Protein AF-A0A8T7JC98-F1 (afdb_monomer)

Radius of gyration: 13.21 Å; Cα contacts (8 Å, |Δi|>4): 56; chains: 1; bounding box: 27×30×29 Å

Sequence (47 aa):
MKNLAAILIADDIKHHITIGGGKAKVQIDSPKHVKIQRGELLRWRIK

Nearest PDB structures (foldseek):
  5hgq-assembly1_B  TM=5.365E-01  e=2.447E+00  Loa loa
  8gdw-assembly1_BBB  TM=4.215E-01  e=2.127E+00  Synechocystis sp. PCC 6803
  5ixa-assembly1_A  TM=5.941E-01  e=3.990E+00  Human herpesvirus 5 strain AD169
  8fm6-assembly1_B  TM=4.315E-01  e=3.721E+00  Synechocystis sp. PCC 6803
  7sza-assembly2_C  TM=4.223E-01  e=3.470E+00  Homo sapiens

Foldseek 3Di:
DDWDDWDDDDPFKTWTWDDDDNDIDIDIGGDPVDDDDDPVVVVV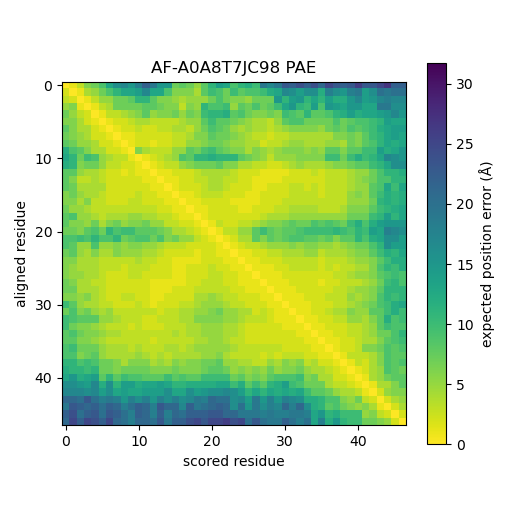VVD

Structure (mmCIF, N/CA/C/O backbone):
data_AF-A0A8T7JC98-F1
#
_entry.id   AF-A0A8T7JC98-F1
#
loop_
_atom_site.group_PDB
_atom_site.id
_atom_site.type_symbol
_atom_site.label_atom_id
_atom_site.label_alt_id
_atom_site.label_comp_id
_atom_site.label_asym_id
_atom_site.label_entity_id
_atom_site.label_seq_id
_atom_site.pdbx_PDB_ins_code
_atom_site.Cartn_x
_atom_site.Cartn_y
_atom_site.Cartn_z
_atom_site.occupancy
_atom_site.B_iso_or_equiv
_atom_site.auth_seq_id
_atom_site.auth_comp_id
_atom_site.auth_asym_id
_atom_site.auth_atom_id
_atom_site.pdbx_PDB_model_num
ATOM 1 N N . MET A 1 1 ? -13.576 -5.062 11.647 1.00 60.28 1 MET A N 1
ATOM 2 C CA . MET A 1 1 ? -12.655 -4.261 10.808 1.00 60.28 1 MET A CA 1
ATOM 3 C C . MET A 1 1 ? -13.200 -4.274 9.393 1.00 60.28 1 MET A C 1
ATOM 5 O O . MET A 1 1 ? -13.533 -5.356 8.930 1.00 60.28 1 MET A O 1
ATOM 9 N N . LYS A 1 2 ? -13.383 -3.115 8.748 1.00 66.44 2 LYS A N 1
ATOM 10 C CA . LYS A 1 2 ? -13.869 -3.050 7.358 1.00 66.44 2 LYS A CA 1
ATOM 11 C C . LYS A 1 2 ? -12.699 -2.666 6.448 1.00 66.44 2 LYS A C 1
ATOM 13 O O . LYS A 1 2 ? -12.031 -1.667 6.716 1.00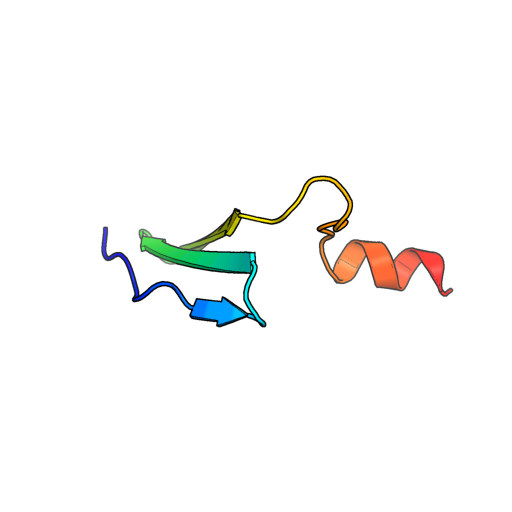 66.44 2 LYS A O 1
ATOM 18 N N . ASN A 1 3 ? -12.452 -3.471 5.417 1.00 72.81 3 ASN A N 1
ATOM 19 C CA . ASN A 1 3 ? -11.488 -3.157 4.365 1.00 72.81 3 ASN A CA 1
ATOM 20 C C . ASN A 1 3 ? -12.216 -2.389 3.266 1.00 72.81 3 ASN A C 1
ATOM 22 O O . ASN A 1 3 ? -13.230 -2.862 2.755 1.00 72.81 3 ASN A O 1
ATOM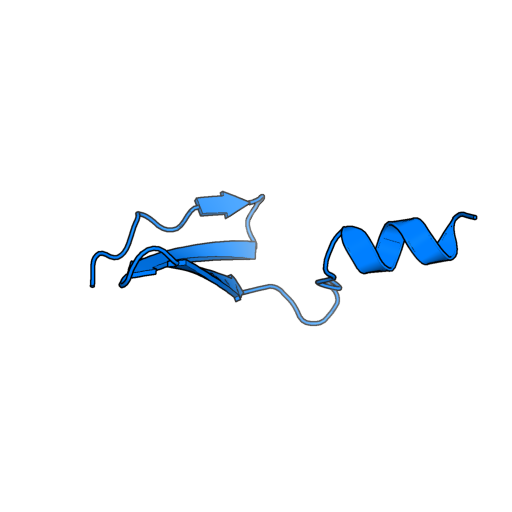 26 N N . LEU A 1 4 ? -11.718 -1.197 2.945 1.00 75.31 4 LEU A N 1
ATOM 27 C CA . LEU A 1 4 ? -12.188 -0.449 1.787 1.00 75.31 4 LEU A CA 1
ATOM 28 C C . LEU A 1 4 ? -11.545 -1.016 0.519 1.00 75.31 4 LEU A C 1
ATOM 30 O O . LEU A 1 4 ? -10.500 -1.671 0.582 1.00 75.31 4 LEU A O 1
ATOM 34 N N . ALA A 1 5 ? -12.182 -0.772 -0.627 1.00 79.06 5 ALA A N 1
ATOM 35 C CA . ALA A 1 5 ? -11.620 -1.136 -1.921 1.00 79.06 5 ALA A CA 1
ATOM 36 C C . ALA A 1 5 ? -10.217 -0.531 -2.068 1.00 79.06 5 ALA A C 1
ATOM 38 O O . ALA A 1 5 ? -9.995 0.633 -1.726 1.00 79.06 5 ALA A O 1
ATOM 39 N N . ALA A 1 6 ? -9.272 -1.342 -2.544 1.00 83.31 6 ALA A N 1
ATOM 40 C CA . ALA A 1 6 ? -7.924 -0.866 -2.798 1.00 83.31 6 ALA A CA 1
ATOM 41 C C . ALA A 1 6 ? -7.948 0.141 -3.954 1.00 83.31 6 ALA A C 1
ATOM 43 O O . ALA A 1 6 ? -8.587 -0.103 -4.977 1.00 83.31 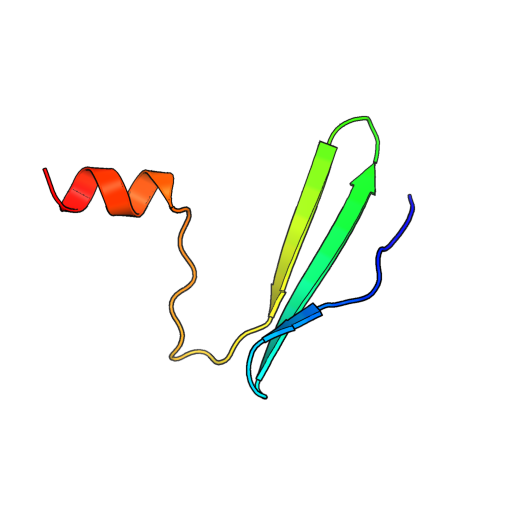6 ALA A O 1
ATOM 44 N N . ILE A 1 7 ? -7.250 1.261 -3.786 1.00 88.25 7 ILE A N 1
ATOM 45 C CA . ILE A 1 7 ? -7.108 2.275 -4.834 1.00 88.25 7 ILE A CA 1
ATOM 46 C C . ILE A 1 7 ? -5.814 1.974 -5.585 1.00 88.25 7 ILE A C 1
ATOM 48 O O . ILE A 1 7 ? -4.746 1.903 -4.972 1.00 88.25 7 ILE A O 1
ATOM 52 N N . LEU A 1 8 ? -5.916 1.795 -6.900 1.00 89.00 8 LEU A N 1
ATOM 53 C CA . LEU A 1 8 ? -4.76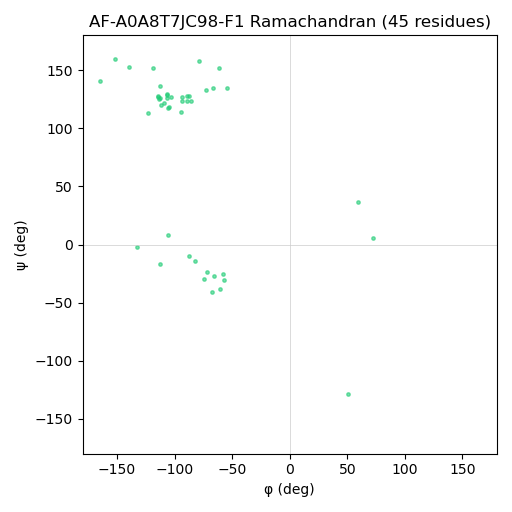3 1.696 -7.786 1.00 89.00 8 LEU A CA 1
ATOM 54 C C . LEU A 1 8 ? -4.359 3.108 -8.225 1.00 89.00 8 LEU A C 1
ATOM 56 O O . LEU A 1 8 ? -5.203 3.882 -8.675 1.00 89.00 8 LEU A O 1
ATOM 60 N N . ILE A 1 9 ? -3.086 3.448 -8.053 1.00 88.00 9 ILE A N 1
ATOM 61 C CA . ILE A 1 9 ? -2.494 4.698 -8.532 1.00 88.00 9 ILE A CA 1
ATOM 62 C C . ILE A 1 9 ? -1.491 4.340 -9.621 1.00 88.00 9 ILE A C 1
ATOM 64 O O . ILE A 1 9 ? -0.596 3.530 -9.379 1.00 88.00 9 ILE A O 1
ATOM 68 N N . ALA A 1 10 ? -1.645 4.967 -10.791 1.00 87.38 10 ALA A N 1
ATOM 69 C CA . ALA A 1 10 ? -0.977 4.536 -12.017 1.00 87.38 10 ALA A CA 1
ATOM 70 C C . ALA A 1 10 ? -1.212 3.027 -12.233 1.00 87.38 10 ALA A C 1
ATOM 72 O O . ALA A 1 10 ? -2.359 2.588 -12.135 1.00 87.38 10 ALA A O 1
ATOM 73 N N . ASP A 1 11 ? -0.151 2.252 -12.457 1.00 89.62 11 ASP A N 1
ATOM 74 C CA . ASP A 1 11 ? -0.253 0.823 -12.768 1.00 89.62 11 ASP A CA 1
ATOM 75 C C . ASP A 1 11 ? 0.314 -0.090 -11.665 1.00 89.62 11 ASP A C 1
ATOM 77 O O . ASP A 1 11 ? 0.016 -1.285 -11.624 1.00 89.62 11 ASP A O 1
ATOM 81 N N . ASP A 1 12 ? 1.118 0.447 -10.744 1.00 90.81 12 ASP A N 1
ATOM 82 C CA . ASP A 1 12 ? 1.986 -0.342 -9.861 1.00 90.81 12 ASP A CA 1
ATOM 83 C C . ASP A 1 12 ? 1.937 0.050 -8.375 1.00 90.81 12 ASP A C 1
ATOM 85 O O . ASP A 1 12 ? 2.557 -0.624 -7.546 1.00 90.81 12 ASP A O 1
ATOM 89 N N . ILE A 1 13 ? 1.163 1.078 -8.006 1.00 92.88 13 ILE A N 1
ATOM 90 C CA . ILE A 1 13 ? 0.999 1.501 -6.611 1.00 92.88 13 ILE A CA 1
ATOM 91 C C . ILE A 1 13 ? -0.408 1.161 -6.114 1.00 92.88 13 ILE A C 1
ATOM 93 O O . ILE A 1 13 ? -1.406 1.659 -6.634 1.00 92.88 13 ILE A O 1
ATOM 97 N N . LYS A 1 14 ? -0.505 0.368 -5.043 1.00 93.88 14 LYS A N 1
ATOM 98 C CA . LYS A 1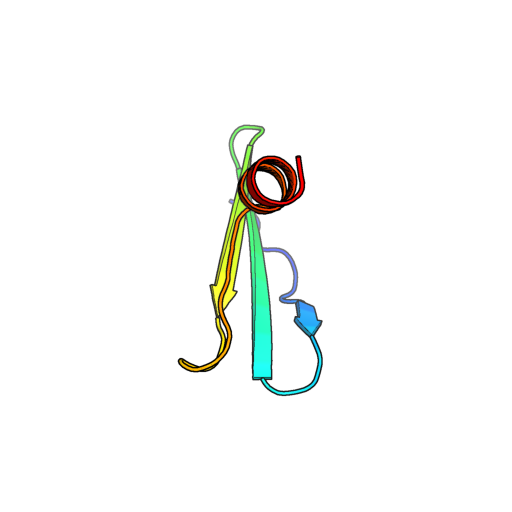 14 ? -1.785 -0.026 -4.431 1.00 93.88 14 LYS A CA 1
ATOM 99 C C . LYS A 1 14 ? -1.929 0.551 -3.032 1.00 93.88 14 LYS A C 1
ATOM 101 O O . LYS A 1 14 ? -1.064 0.365 -2.182 1.00 93.88 14 LYS A O 1
ATOM 106 N N . HIS A 1 15 ? -3.046 1.227 -2.786 1.00 92.94 15 HIS A N 1
ATOM 107 C CA . HIS A 1 15 ? -3.403 1.769 -1.478 1.00 92.94 15 HIS A CA 1
ATOM 108 C C . HIS A 1 15 ? -4.489 0.919 -0.826 1.00 92.94 15 HIS A C 1
ATOM 110 O O . HIS A 1 15 ? -5.614 0.845 -1.316 1.00 92.94 15 HIS A O 1
ATOM 116 N N . HIS A 1 16 ? -4.166 0.331 0.320 1.00 91.94 16 HIS A N 1
ATOM 117 C CA . HIS A 1 16 ? -5.079 -0.452 1.141 1.00 91.94 16 HIS A CA 1
ATOM 118 C C . HIS A 1 16 ? -5.470 0.353 2.376 1.00 91.94 16 HIS A C 1
ATOM 120 O O . HIS A 1 16 ? -4.617 0.692 3.199 1.00 91.94 16 HIS A O 1
ATOM 126 N N . ILE A 1 17 ? -6.761 0.658 2.513 1.00 91.44 17 ILE A N 1
ATOM 127 C CA . ILE A 1 17 ? -7.287 1.420 3.648 1.00 91.44 17 ILE A CA 1
ATOM 128 C C . ILE A 1 17 ? -8.163 0.505 4.505 1.00 91.44 17 ILE A C 1
ATOM 130 O O . ILE A 1 17 ? -9.190 -0.011 4.057 1.00 91.44 17 ILE A O 1
ATOM 134 N N . THR A 1 18 ? -7.781 0.350 5.769 1.00 93.06 18 THR A N 1
ATOM 135 C CA . THR A 1 18 ? -8.568 -0.358 6.783 1.00 93.06 18 THR A CA 1
ATOM 136 C C . THR A 1 18 ? -9.007 0.631 7.854 1.00 93.06 18 THR A C 1
ATOM 138 O O . THR A 1 18 ? -8.177 1.326 8.442 1.00 93.06 18 THR A O 1
ATOM 141 N N . ILE A 1 19 ? -10.310 0.678 8.142 1.00 91.62 19 ILE A N 1
ATOM 142 C CA . ILE A 1 19 ? -10.874 1.533 9.196 1.00 91.62 19 ILE A CA 1
ATOM 143 C C . ILE A 1 19 ? -11.273 0.667 10.396 1.00 91.62 19 ILE A C 1
ATOM 145 O O . ILE A 1 19 ? -11.991 -0.334 10.262 1.00 91.62 19 ILE A O 1
ATOM 149 N N . GLY A 1 20 ? -10.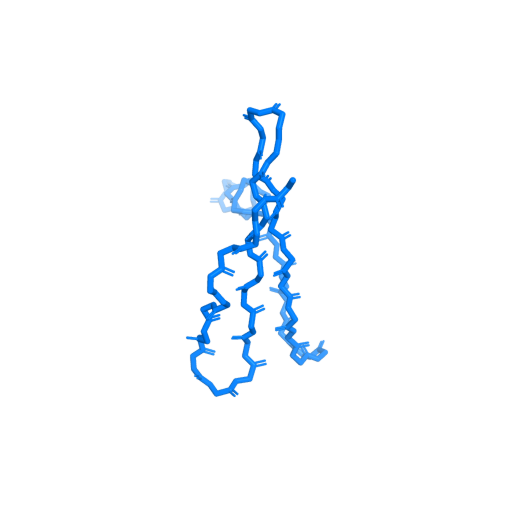816 1.056 11.588 1.00 90.94 20 GLY A N 1
ATOM 150 C CA . GLY A 1 20 ? -11.139 0.375 12.839 1.00 90.94 20 GLY A CA 1
ATOM 151 C C . GLY A 1 20 ? -10.810 1.218 14.069 1.00 90.94 20 GLY A C 1
ATOM 152 O O . GLY A 1 20 ? -9.793 1.904 14.105 1.00 90.94 20 GLY A O 1
ATOM 153 N N . GLY A 1 21 ? -11.682 1.177 15.082 1.00 86.81 21 GLY A N 1
ATOM 154 C CA . GLY A 1 21 ? -11.445 1.843 16.371 1.00 86.81 21 GLY A CA 1
ATOM 155 C C . GLY A 1 21 ? -11.241 3.360 16.271 1.00 86.81 21 GLY A C 1
ATOM 156 O O . GLY A 1 21 ? -10.381 3.902 16.958 1.00 86.81 21 GLY A O 1
ATOM 157 N N . GLY A 1 22 ? -11.959 4.031 15.360 1.00 90.88 22 GLY A N 1
ATOM 158 C CA . GLY A 1 22 ? -11.824 5.475 15.117 1.00 90.88 22 GLY A CA 1
ATOM 159 C C . GLY A 1 22 ? -10.535 5.889 14.397 1.00 90.88 22 GLY A C 1
ATOM 160 O O . GLY A 1 22 ? -10.286 7.078 14.231 1.00 90.88 22 GLY A O 1
ATOM 161 N N . LYS A 1 23 ? -9.712 4.929 13.959 1.00 90.31 23 LYS A N 1
ATOM 162 C CA . LYS A 1 23 ? -8.456 5.171 13.244 1.00 90.31 23 LYS A CA 1
ATOM 163 C C . LYS A 1 23 ? -8.505 4.558 11.847 1.00 90.31 23 LYS A C 1
ATOM 165 O O . LYS A 1 23 ? -9.181 3.554 11.609 1.00 90.31 23 LYS A O 1
ATOM 170 N N . ALA A 1 24 ? -7.749 5.157 10.934 1.00 90.25 24 ALA A N 1
ATOM 171 C CA . ALA A 1 24 ? -7.482 4.604 9.615 1.00 90.25 24 ALA A CA 1
ATOM 172 C C . ALA A 1 24 ? -6.041 4.085 9.566 1.00 90.25 24 ALA A C 1
ATOM 174 O O . ALA A 1 24 ? -5.102 4.794 9.931 1.00 90.25 24 ALA A O 1
ATOM 175 N N . LYS A 1 25 ? -5.867 2.845 9.110 1.00 91.19 25 LYS A N 1
ATOM 176 C CA . LYS A 1 25 ? -4.569 2.284 8.740 1.00 91.19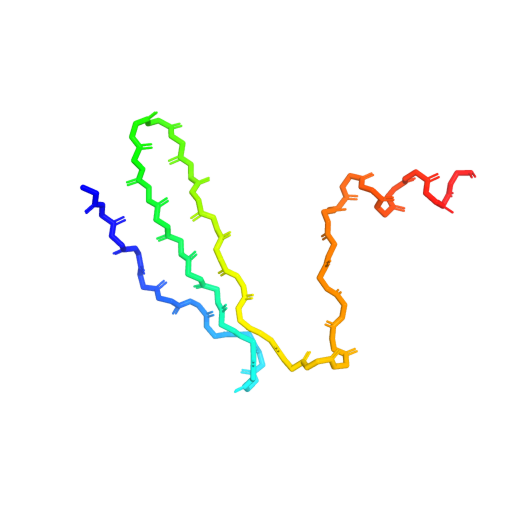 25 LYS A CA 1
ATOM 177 C C . LYS A 1 25 ? -4.479 2.290 7.219 1.00 91.19 25 LYS A C 1
ATOM 179 O O . LYS A 1 25 ? -5.372 1.768 6.557 1.00 91.19 25 LYS A O 1
ATOM 184 N N . VAL A 1 26 ? -3.406 2.872 6.692 1.00 90.88 26 VAL A N 1
ATOM 185 C CA . VAL A 1 26 ? -3.106 2.895 5.258 1.00 90.88 26 VAL A CA 1
ATOM 186 C C . VAL A 1 26 ? -1.848 2.069 5.026 1.00 90.88 26 VAL A C 1
ATOM 188 O O . VAL A 1 26 ? -0.826 2.315 5.666 1.00 90.88 26 VAL A O 1
ATOM 191 N N . GLN A 1 27 ? -1.928 1.087 4.137 1.00 92.62 27 GLN A N 1
ATOM 192 C CA . GLN A 1 27 ? -0.784 0.344 3.615 1.00 92.62 27 GLN A CA 1
ATOM 193 C C . GLN A 1 27 ? -0.619 0.688 2.135 1.00 92.62 27 GLN A C 1
ATOM 195 O O . GLN A 1 27 ? -1.607 0.781 1.408 1.00 92.62 27 GLN A O 1
ATOM 200 N N . ILE A 1 28 ? 0.624 0.913 1.715 1.00 93.69 28 ILE A N 1
ATOM 201 C CA . ILE A 1 28 ? 0.969 1.295 0.347 1.00 93.69 28 ILE A CA 1
ATOM 202 C C . ILE A 1 28 ? 1.953 0.262 -0.181 1.00 93.69 28 ILE A C 1
ATOM 204 O O . ILE A 1 28 ? 3.082 0.189 0.304 1.00 93.69 28 ILE A O 1
ATOM 208 N N . ASP A 1 29 ? 1.525 -0.506 -1.174 1.00 93.81 29 ASP A N 1
ATOM 209 C CA . ASP A 1 29 ? 2.399 -1.412 -1.907 1.00 93.81 29 ASP A CA 1
ATOM 210 C C . ASP A 1 29 ? 2.903 -0.669 -3.147 1.00 93.81 29 ASP A C 1
ATOM 212 O O . ASP A 1 29 ? 2.113 -0.080 -3.885 1.00 93.81 29 ASP A O 1
ATOM 216 N N . SER A 1 30 ? 4.221 -0.636 -3.345 1.00 93.94 30 SER A N 1
ATOM 217 C CA . SER A 1 30 ? 4.864 0.108 -4.436 1.00 93.94 30 SER A CA 1
ATOM 218 C C . SER A 1 30 ? 6.196 -0.540 -4.843 1.00 93.94 30 SER A C 1
ATOM 220 O O . SER A 1 30 ? 6.778 -1.290 -4.048 1.00 93.94 30 SER A O 1
ATOM 222 N N . PRO A 1 31 ? 6.709 -0.272 -6.058 1.00 94.06 31 PRO A N 1
ATOM 223 C CA . PRO A 1 31 ? 8.032 -0.730 -6.473 1.00 94.06 31 PRO A CA 1
ATOM 224 C C . PRO A 1 31 ? 9.152 -0.167 -5.591 1.00 94.06 31 PRO A C 1
ATOM 226 O O . PRO A 1 31 ? 9.081 0.961 -5.112 1.00 94.06 31 PRO A O 1
ATOM 229 N N . LYS A 1 32 ? 10.264 -0.904 -5.470 1.00 92.62 32 LYS A N 1
ATOM 230 C CA . LYS A 1 32 ? 11.400 -0.530 -4.600 1.00 92.62 32 LYS A CA 1
ATOM 231 C C . LYS A 1 32 ? 12.035 0.832 -4.912 1.00 92.62 32 LYS A C 1
ATOM 233 O O . LYS A 1 32 ? 12.664 1.413 -4.034 1.00 92.62 32 LYS A O 1
ATOM 238 N N . HIS A 1 33 ? 11.924 1.310 -6.150 1.00 92.94 33 HIS A N 1
ATOM 239 C CA . HIS A 1 33 ? 12.483 2.599 -6.562 1.00 92.94 33 HIS A CA 1
ATOM 240 C C . HIS A 1 33 ? 11.573 3.788 -6.198 1.00 92.94 33 HIS A C 1
ATOM 242 O O . HIS A 1 33 ? 12.026 4.931 -6.218 1.00 92.94 33 HIS A O 1
ATOM 248 N N . VAL A 1 34 ? 10.306 3.536 -5.846 1.00 91.56 34 VAL A N 1
ATOM 249 C CA . VAL A 1 34 ? 9.355 4.561 -5.409 1.00 91.56 34 VAL A CA 1
ATOM 250 C C . VAL A 1 34 ? 9.529 4.787 -3.912 1.00 91.56 34 VAL A C 1
ATOM 252 O O . VAL A 1 34 ? 9.426 3.872 -3.097 1.00 91.56 34 VAL A O 1
ATOM 255 N N . LYS A 1 35 ? 9.790 6.035 -3.522 1.00 90.38 35 LYS A N 1
ATOM 256 C CA . LYS A 1 35 ? 9.990 6.390 -2.117 1.00 90.38 35 LYS A CA 1
ATOM 257 C C . LYS A 1 35 ? 8.689 6.881 -1.490 1.00 90.38 35 LYS A C 1
ATOM 259 O O . LYS A 1 35 ? 8.221 7.971 -1.803 1.00 90.38 35 LYS A O 1
ATOM 264 N N . ILE A 1 36 ? 8.162 6.122 -0.533 1.00 89.56 36 ILE A N 1
ATOM 265 C CA . ILE A 1 36 ? 6.982 6.504 0.253 1.00 89.56 36 ILE A CA 1
ATOM 266 C C . ILE A 1 36 ? 7.414 7.290 1.496 1.00 89.56 36 ILE A C 1
ATOM 268 O O . ILE A 1 36 ? 8.274 6.849 2.258 1.00 89.56 36 ILE A O 1
ATOM 272 N N . GLN A 1 37 ? 6.834 8.473 1.709 1.00 89.19 37 GLN A N 1
ATOM 273 C CA . GLN A 1 37 ? 7.116 9.333 2.865 1.00 89.19 37 GLN A CA 1
ATOM 274 C C . GLN A 1 37 ? 5.834 9.968 3.392 1.00 89.19 37 GLN A C 1
ATOM 276 O O . GLN A 1 37 ? 4.895 10.223 2.639 1.00 89.19 37 GLN A O 1
ATOM 281 N N . ARG A 1 38 ? 5.810 10.290 4.688 1.00 87.25 38 ARG A N 1
ATOM 282 C CA . ARG A 1 38 ? 4.736 11.112 5.248 1.00 87.25 38 ARG A CA 1
ATOM 283 C C . ARG A 1 38 ? 4.904 12.556 4.787 1.00 87.25 38 ARG A C 1
ATOM 285 O O . ARG A 1 38 ? 5.995 13.111 4.898 1.00 87.25 38 ARG A O 1
ATOM 292 N N . GLY A 1 39 ? 3.821 13.176 4.320 1.00 85.38 39 GLY A N 1
ATOM 293 C CA . GLY A 1 39 ? 3.848 14.555 3.816 1.00 85.38 39 GLY A CA 1
ATOM 294 C C . GLY A 1 39 ? 4.370 15.576 4.834 1.00 85.38 39 GLY A C 1
ATOM 295 O O . GLY A 1 39 ? 5.009 16.551 4.449 1.00 85.38 39 GLY A O 1
ATOM 296 N N . GLU A 1 40 ? 4.165 15.330 6.130 1.00 83.62 40 GLU A N 1
ATOM 297 C CA . GLU A 1 40 ? 4.730 16.148 7.211 1.00 83.62 40 GLU A CA 1
ATOM 298 C C . GLU A 1 40 ? 6.267 16.172 7.190 1.00 83.62 40 GLU A C 1
ATOM 300 O O . GLU A 1 40 ? 6.849 17.235 7.351 1.00 83.62 40 GLU A O 1
ATOM 305 N N . LEU A 1 41 ? 6.930 15.054 6.877 1.00 78.25 41 LEU A N 1
ATOM 306 C CA . LEU A 1 41 ? 8.395 14.956 6.838 1.00 78.25 41 LEU A CA 1
ATOM 307 C C . LEU A 1 41 ? 9.001 15.646 5.608 1.00 78.25 41 LEU A C 1
ATOM 309 O O . LEU A 1 41 ? 10.116 16.158 5.667 1.00 78.25 41 LEU A O 1
ATOM 313 N N . LEU A 1 42 ? 8.259 15.698 4.500 1.00 73.88 42 LEU A N 1
ATOM 314 C CA . LEU A 1 42 ? 8.664 16.424 3.292 1.00 73.88 42 LEU A CA 1
ATOM 315 C C . LEU A 1 42 ? 8.678 17.940 3.520 1.00 73.88 42 LEU A C 1
ATOM 317 O O . LEU A 1 42 ? 9.608 18.615 3.085 1.00 73.88 42 LEU A O 1
ATOM 321 N N . ARG A 1 43 ? 7.683 18.477 4.239 1.00 67.50 43 ARG A N 1
ATOM 322 C CA . ARG A 1 43 ? 7.561 19.926 4.481 1.00 67.50 43 ARG A CA 1
ATOM 323 C C . ARG A 1 43 ? 8.689 20.498 5.341 1.00 67.50 43 ARG A C 1
ATOM 325 O O . ARG A 1 43 ? 9.011 21.668 5.188 1.00 67.50 43 ARG A O 1
ATOM 332 N N . TRP A 1 44 ? 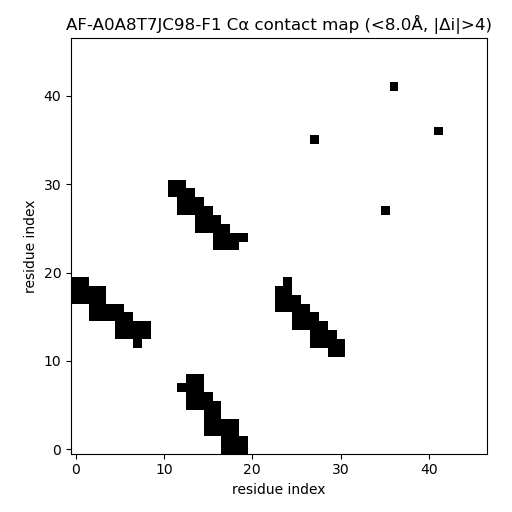9.306 19.694 6.208 1.00 59.94 44 TRP A N 1
ATOM 333 C CA . TRP A 1 44 ? 10.437 20.135 7.038 1.00 59.94 44 TRP A CA 1
ATOM 334 C C . TRP A 1 44 ? 11.726 20.328 6.234 1.00 59.94 44 TRP A C 1
ATOM 336 O O . TRP A 1 44 ? 12.589 21.088 6.651 1.00 59.94 44 TRP A O 1
ATOM 346 N N . ARG A 1 45 ? 11.859 19.661 5.080 1.00 54.97 45 ARG A N 1
ATOM 347 C CA . ARG A 1 45 ? 13.071 19.697 4.246 1.00 54.97 45 ARG A CA 1
ATOM 348 C C . ARG A 1 45 ? 13.096 20.856 3.239 1.00 54.97 45 ARG A C 1
ATOM 350 O O . ARG A 1 45 ? 14.121 21.070 2.607 1.00 54.97 45 ARG A O 1
ATOM 357 N N . ILE A 1 46 ? 11.978 21.565 3.070 1.00 61.53 46 ILE A N 1
ATOM 358 C CA . ILE A 1 46 ? 11.813 22.683 2.117 1.00 61.53 46 ILE A CA 1
ATOM 359 C C . ILE A 1 46 ? 11.795 24.041 2.859 1.00 61.53 46 ILE A C 1
ATOM 361 O O . ILE A 1 46 ? 11.500 25.072 2.265 1.00 61.53 46 ILE A O 1
ATOM 365 N N . LYS A 1 47 ? 12.085 24.052 4.165 1.00 51.25 47 LYS A N 1
ATOM 366 C CA . LYS A 1 47 ? 12.198 25.274 4.969 1.00 51.25 47 LYS A CA 1
ATOM 367 C C . LYS A 1 47 ? 13.638 25.748 5.084 1.00 51.25 47 LYS A C 1
ATOM 369 O O . LYS A 1 47 ? 14.523 24.870 5.169 1.00 51.25 47 LYS A O 1
#

Secondary structure (DSSP, 8-state):
-EEPPPEEETTTEEEEEEEETTEEEEEEE--TTS----HHHHHHTT-

Mean predicted aligned error: 6.62 Å

pLDDT: mean 84.41, std 11.51, range [51.25, 94.06]

Solvent-accessible surface area (backbone atoms only — not comparable to full-atom values): 3106 Å² total; per-residue (Å²): 122,52,75,51,80,66,45,73,47,89,93,65,34,40,36,41,42,36,47,50,94,96,41,76,49,77,47,76,50,61,55,91,88,61,85,88,76,60,70,73,66,57,59,66,73,78,107